Protein AF-A0A8S3JN70-F1 (afdb_monomer)

Structure (mmCIF, N/CA/C/O backbone):
data_AF-A0A8S3JN70-F1
#
_entry.id   AF-A0A8S3JN70-F1
#
loop_
_atom_site.group_PDB
_atom_site.id
_atom_site.type_symbol
_atom_site.label_atom_id
_atom_site.label_alt_id
_atom_site.label_comp_id
_atom_site.label_asym_id
_atom_site.label_entity_id
_atom_site.label_seq_id
_atom_site.pdbx_PDB_ins_code
_atom_site.Cartn_x
_atom_site.Cartn_y
_atom_site.Cartn_z
_atom_site.occupancy
_atom_site.B_iso_or_equiv
_atom_site.auth_seq_id
_atom_site.auth_comp_id
_atom_site.auth_asym_id
_atom_site.auth_atom_id
_atom_site.pdbx_PDB_model_num
ATOM 1 N N . GLY A 1 1 ? 29.490 -3.014 -10.082 1.00 57.91 1 GLY A N 1
ATOM 2 C CA . GLY A 1 1 ? 29.250 -2.195 -11.285 1.00 57.91 1 GLY A CA 1
ATOM 3 C C . GLY A 1 1 ? 27.947 -2.643 -11.906 1.00 57.91 1 GLY A C 1
ATOM 4 O O . GLY A 1 1 ? 27.712 -3.839 -11.905 1.00 57.91 1 GLY A O 1
ATOM 5 N N . TYR A 1 2 ? 27.128 -1.709 -12.394 1.00 65.94 2 TYR A N 1
ATOM 6 C CA . TYR A 1 2 ? 25.785 -1.958 -12.945 1.00 65.94 2 TYR A CA 1
ATOM 7 C C . TYR A 1 2 ? 25.822 -2.461 -14.403 1.00 65.94 2 TYR A C 1
ATOM 9 O O . TYR A 1 2 ? 25.281 -1.815 -15.308 1.00 65.94 2 TYR A O 1
ATOM 17 N N . LEU A 1 3 ? 26.587 -3.524 -14.648 1.00 79.31 3 LEU A N 1
ATOM 18 C CA . LEU A 1 3 ? 26.879 -4.077 -15.979 1.00 79.31 3 LEU A CA 1
ATOM 19 C C . LEU A 1 3 ? 26.574 -5.577 -16.066 1.00 79.31 3 LEU A C 1
ATOM 21 O O . LEU A 1 3 ? 26.934 -6.215 -17.052 1.00 79.31 3 LEU A O 1
ATOM 25 N N . THR A 1 4 ? 25.948 -6.152 -15.039 1.00 82.88 4 THR A N 1
ATOM 26 C CA . THR A 1 4 ? 25.490 -7.539 -15.110 1.00 82.88 4 THR A CA 1
ATOM 27 C C . THR A 1 4 ? 24.315 -7.647 -16.082 1.00 82.88 4 THR A C 1
ATOM 29 O O . THR A 1 4 ? 23.626 -6.666 -16.367 1.00 82.88 4 THR A O 1
ATOM 32 N N . GLU A 1 5 ? 24.051 -8.850 -16.586 1.00 79.81 5 GLU A N 1
ATOM 33 C CA . GLU A 1 5 ? 22.862 -9.098 -17.410 1.00 79.81 5 GLU A CA 1
ATOM 34 C C . GLU A 1 5 ? 21.567 -8.743 -16.660 1.00 79.81 5 GLU A C 1
ATOM 36 O O . GLU A 1 5 ? 20.631 -8.219 -17.265 1.00 79.81 5 GLU A O 1
ATOM 41 N N . ALA A 1 6 ? 21.543 -8.930 -15.334 1.00 77.75 6 ALA A N 1
ATOM 42 C CA . ALA A 1 6 ? 20.437 -8.510 -14.478 1.00 77.75 6 ALA A CA 1
ATOM 43 C C . ALA A 1 6 ? 20.231 -6.983 -14.508 1.00 77.75 6 ALA A C 1
ATOM 45 O O . ALA A 1 6 ? 19.111 -6.529 -14.731 1.00 77.75 6 ALA A O 1
ATOM 46 N N . ASP A 1 7 ? 21.302 -6.188 -14.391 1.00 79.88 7 ASP A N 1
ATOM 47 C CA . ASP A 1 7 ? 21.224 -4.718 -14.471 1.00 79.88 7 ASP A CA 1
ATOM 48 C C . ASP A 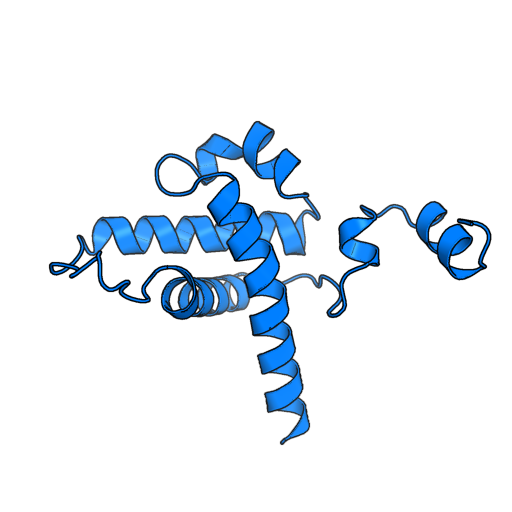1 7 ? 20.722 -4.241 -15.845 1.00 79.88 7 ASP A C 1
ATOM 50 O O . ASP A 1 7 ? 19.962 -3.276 -15.952 1.00 79.88 7 ASP A O 1
ATOM 54 N N . ILE A 1 8 ? 21.147 -4.918 -16.918 1.00 82.62 8 ILE A N 1
ATOM 55 C CA . ILE A 1 8 ? 20.710 -4.615 -18.288 1.00 82.62 8 ILE A CA 1
ATOM 56 C C . ILE A 1 8 ? 19.215 -4.898 -18.445 1.00 82.62 8 ILE A C 1
ATOM 58 O O . ILE A 1 8 ? 18.511 -4.115 -19.084 1.00 82.62 8 ILE A O 1
ATOM 62 N N . ASN A 1 9 ? 18.725 -5.994 -17.865 1.00 81.62 9 ASN A N 1
ATOM 63 C CA . ASN A 1 9 ? 17.310 -6.345 -17.911 1.00 81.62 9 ASN A CA 1
AT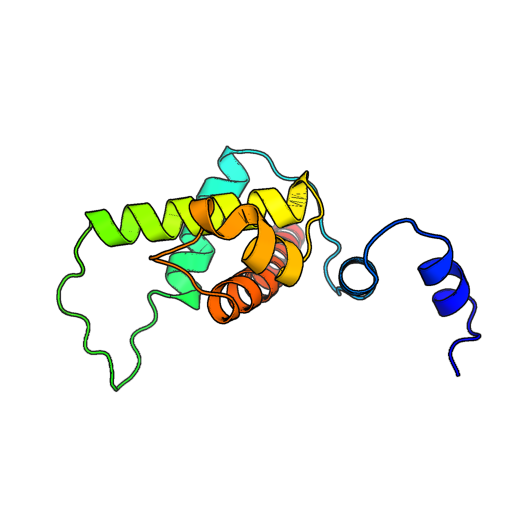OM 64 C C . ASN A 1 9 ? 16.460 -5.352 -17.114 1.00 81.62 9 ASN A C 1
ATOM 66 O O . ASN A 1 9 ? 15.430 -4.921 -17.626 1.00 81.62 9 ASN A O 1
ATOM 70 N N . ILE A 1 10 ? 16.936 -4.897 -15.948 1.00 79.69 10 ILE A N 1
ATOM 71 C CA . ILE A 1 10 ? 16.229 -3.892 -15.140 1.00 79.69 10 ILE A CA 1
ATOM 72 C C . ILE A 1 10 ? 15.988 -2.599 -15.930 1.00 79.69 10 ILE A C 1
ATOM 74 O O . ILE A 1 10 ? 14.893 -2.039 -15.902 1.00 79.69 10 ILE A O 1
ATOM 78 N N . ARG A 1 11 ? 16.985 -2.154 -16.708 1.00 80.31 11 ARG A N 1
ATOM 79 C CA . ARG A 1 11 ? 16.887 -0.943 -17.548 1.00 80.31 11 ARG A CA 1
ATOM 80 C C . ARG A 1 11 ? 15.957 -1.082 -18.752 1.00 80.31 11 ARG A C 1
ATOM 82 O O . ARG A 1 11 ? 15.539 -0.070 -19.303 1.00 80.31 11 ARG A O 1
ATOM 89 N N . LYS A 1 12 ? 15.708 -2.308 -19.219 1.00 84.69 12 LYS A N 1
ATOM 90 C CA . LYS A 1 12 ? 14.855 -2.575 -20.389 1.00 84.69 12 LYS A CA 1
ATOM 91 C C . LYS A 1 12 ? 13.378 -2.681 -20.024 1.00 84.69 12 LYS A C 1
ATOM 93 O O . LYS A 1 12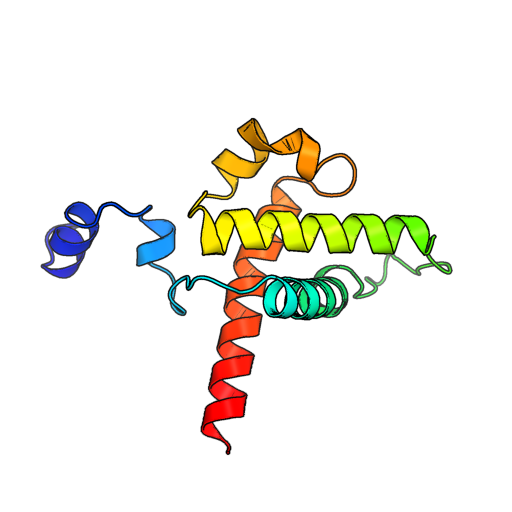 ? 12.535 -2.542 -20.905 1.00 84.69 12 LYS A O 1
ATOM 98 N N . ILE A 1 13 ? 13.075 -2.974 -18.763 1.00 81.50 13 ILE A N 1
ATOM 99 C CA . ILE A 1 13 ? 11.710 -3.150 -18.280 1.00 81.50 13 ILE A CA 1
ATOM 100 C C . ILE A 1 13 ? 11.142 -1.778 -17.909 1.00 81.50 13 ILE A C 1
ATOM 102 O O . ILE A 1 13 ? 11.710 -1.065 -17.086 1.00 81.50 13 ILE A O 1
ATOM 106 N N . ASP A 1 14 ? 9.990 -1.437 -18.486 1.00 84.25 14 ASP A N 1
ATOM 107 C CA . ASP A 1 14 ? 9.247 -0.206 -18.195 1.00 84.25 14 ASP A CA 1
ATOM 108 C C . ASP A 1 14 ? 8.463 -0.328 -16.874 1.00 84.25 14 ASP A C 1
ATOM 110 O O . ASP A 1 14 ? 7.234 -0.337 -16.834 1.00 84.25 14 ASP A O 1
ATOM 114 N N . LYS A 1 15 ? 9.195 -0.543 -15.775 1.00 83.12 15 LYS A N 1
ATOM 115 C CA . LYS A 1 15 ? 8.671 -0.575 -14.404 1.00 83.12 15 LYS A CA 1
ATOM 116 C C . LYS A 1 15 ? 9.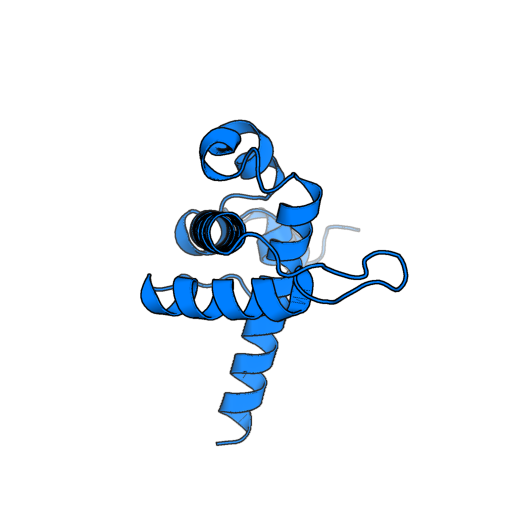639 0.137 -13.462 1.00 83.12 15 LYS A C 1
ATOM 118 O O . LYS A 1 15 ? 10.852 0.039 -13.662 1.00 83.12 15 LYS A O 1
ATOM 123 N N . PRO A 1 16 ? 9.153 0.781 -12.389 1.00 85.75 16 PRO A N 1
ATOM 124 C CA . PRO A 1 16 ? 10.035 1.392 -11.402 1.00 85.75 16 PRO A CA 1
ATOM 125 C C . PRO A 1 16 ? 11.027 0.377 -10.823 1.00 85.75 16 PRO A C 1
ATOM 127 O O . PRO A 1 16 ? 10.646 -0.735 -10.460 1.00 85.75 16 PRO A O 1
ATOM 130 N N . GLU A 1 17 ? 12.297 0.759 -10.685 1.00 85.31 17 GLU A N 1
ATOM 131 C CA . GLU A 1 17 ? 13.368 -0.143 -10.23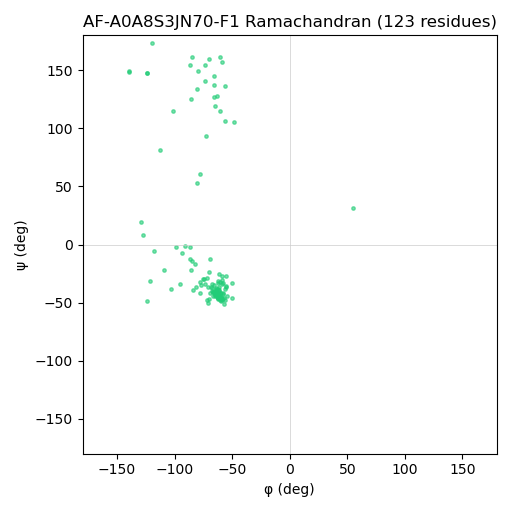2 1.00 85.31 17 GLU A CA 1
ATOM 132 C C . GLU A 1 17 ? 13.053 -0.794 -8.871 1.00 85.31 17 GLU A C 1
ATOM 134 O O . GLU A 1 17 ? 13.278 -1.987 -8.690 1.00 85.31 17 GLU A O 1
ATOM 139 N N . ARG A 1 18 ? 12.412 -0.071 -7.939 1.00 89.75 18 ARG A N 1
ATOM 140 C CA . ARG A 1 18 ? 11.990 -0.632 -6.637 1.00 89.75 18 ARG A CA 1
ATOM 141 C C . ARG A 1 18 ? 11.012 -1.797 -6.755 1.00 89.75 18 ARG A C 1
ATOM 143 O O . ARG A 1 18 ? 11.024 -2.678 -5.904 1.00 89.75 18 ARG A O 1
ATOM 150 N N . PHE A 1 19 ? 10.162 -1.799 -7.779 1.00 88.25 19 PHE A N 1
ATOM 151 C CA . PHE A 1 19 ? 9.229 -2.897 -8.027 1.00 88.25 19 PHE A CA 1
ATOM 152 C C . PHE A 1 19 ? 9.976 -4.116 -8.567 1.00 88.25 19 PHE A C 1
ATOM 154 O O . 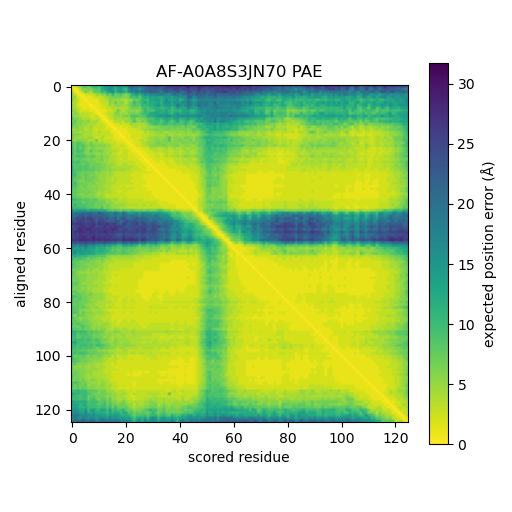PHE A 1 19 ? 9.611 -5.245 -8.253 1.00 88.25 19 PHE A O 1
ATOM 161 N N . GLN A 1 20 ? 11.031 -3.879 -9.350 1.00 86.00 20 GLN A N 1
ATOM 162 C CA . GLN A 1 20 ? 11.875 -4.922 -9.930 1.00 86.00 20 GLN A CA 1
ATOM 163 C C . GLN A 1 20 ? 12.826 -5.552 -8.900 1.00 86.00 20 GLN A C 1
ATOM 165 O O . GLN A 1 20 ? 13.152 -6.728 -9.012 1.00 86.00 20 GLN A O 1
ATOM 170 N N . LEU A 1 21 ? 13.248 -4.786 -7.887 1.00 86.88 21 LEU A N 1
ATOM 171 C CA . LEU A 1 21 ? 14.152 -5.232 -6.817 1.00 86.88 21 LEU A CA 1
ATOM 172 C C . LEU A 1 21 ? 13.446 -5.910 -5.630 1.00 86.88 21 LEU A C 1
ATOM 174 O O . LEU A 1 21 ? 14.106 -6.316 -4.674 1.00 86.88 21 LEU A O 1
ATOM 178 N N . ARG A 1 22 ? 12.115 -5.997 -5.649 1.00 89.56 22 ARG A N 1
ATOM 179 C CA . ARG A 1 22 ? 11.317 -6.564 -4.557 1.00 89.56 22 ARG A CA 1
ATOM 180 C C . ARG A 1 22 ? 11.447 -8.091 -4.518 1.00 89.56 22 ARG A C 1
ATOM 182 O O . ARG A 1 22 ? 11.450 -8.720 -5.574 1.00 89.56 22 ARG A O 1
ATOM 189 N N . HIS A 1 23 ? 11.517 -8.695 -3.326 1.00 87.12 23 HIS A N 1
ATOM 190 C CA . HIS A 1 23 ? 11.618 -10.157 -3.200 1.00 87.12 23 HIS A CA 1
ATOM 191 C C . HIS A 1 23 ? 10.316 -10.836 -3.621 1.00 87.12 23 HIS A C 1
ATOM 193 O O . HIS A 1 23 ? 10.348 -11.846 -4.322 1.00 87.12 23 HIS A O 1
ATOM 199 N N . ILE A 1 24 ? 9.176 -10.261 -3.223 1.00 89.06 24 ILE A N 1
ATOM 200 C CA . ILE A 1 24 ? 7.857 -10.692 -3.697 1.00 89.06 24 ILE A CA 1
ATOM 201 C C . ILE A 1 24 ? 7.366 -9.709 -4.773 1.00 89.06 24 ILE A C 1
ATOM 203 O O . ILE A 1 24 ? 7.115 -8.539 -4.467 1.00 89.06 24 ILE A O 1
ATOM 207 N N . PRO A 1 25 ? 7.207 -10.140 -6.039 1.00 88.06 25 PRO A N 1
ATOM 208 C CA . PRO A 1 25 ? 6.919 -9.244 -7.164 1.00 88.06 25 PRO A CA 1
ATOM 209 C C . PRO A 1 25 ? 5.546 -8.611 -7.003 1.00 88.06 25 PRO A C 1
ATO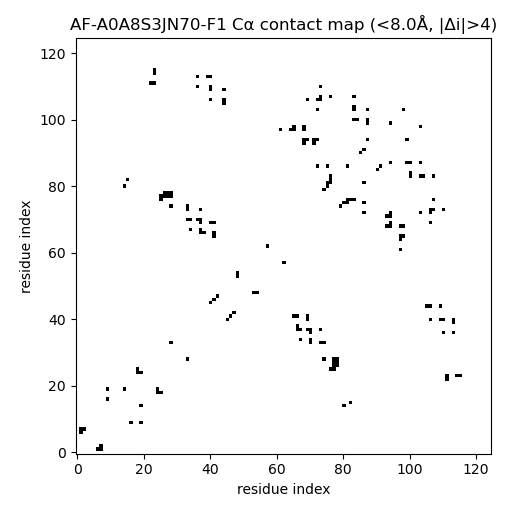M 211 O O . PRO A 1 25 ? 4.631 -9.325 -6.633 1.00 88.06 25 PRO A O 1
ATOM 214 N N . VAL A 1 26 ? 5.357 -7.315 -7.266 1.00 89.56 26 VAL A N 1
ATOM 215 C CA . VAL A 1 26 ? 4.025 -6.669 -7.191 1.00 89.56 26 VAL A CA 1
ATOM 216 C C . VAL A 1 26 ? 3.078 -7.288 -8.220 1.00 89.56 26 VAL A C 1
ATOM 218 O O . VAL A 1 26 ? 3.430 -7.376 -9.395 1.00 89.56 26 VAL A O 1
ATOM 221 N N . ALA A 1 27 ? 1.904 -7.726 -7.771 1.00 89.62 27 ALA A N 1
ATOM 222 C CA . ALA A 1 27 ? 0.876 -8.345 -8.602 1.00 89.62 27 ALA A CA 1
ATOM 223 C C . ALA A 1 27 ? -0.431 -7.567 -8.458 1.00 89.62 27 ALA A C 1
ATOM 225 O O . ALA A 1 27 ? -0.706 -7.053 -7.375 1.00 89.62 27 ALA A O 1
ATOM 226 N N . GLU A 1 28 ? -1.224 -7.509 -9.522 1.00 94.19 28 GLU A N 1
ATOM 227 C CA . GLU A 1 28 ? -2.564 -6.919 -9.483 1.00 94.19 28 GLU A CA 1
ATOM 228 C C . GLU A 1 28 ? -3.452 -7.639 -8.457 1.00 94.19 28 GLU A C 1
ATOM 230 O O . GLU A 1 28 ? -3.184 -8.781 -8.070 1.00 94.19 28 GLU A O 1
ATOM 235 N N . ALA A 1 29 ? -4.480 -6.946 -7.979 1.00 94.50 29 ALA A N 1
ATOM 236 C CA . ALA A 1 29 ? -5.367 -7.409 -6.918 1.00 94.50 29 ALA A CA 1
ATOM 237 C C . ALA A 1 29 ? -6.814 -7.039 -7.215 1.00 94.50 29 ALA A C 1
ATOM 239 O O . ALA A 1 29 ? -7.090 -5.985 -7.802 1.00 94.50 29 ALA A O 1
ATOM 240 N N . LYS A 1 30 ? -7.742 -7.866 -6.741 1.00 96.19 30 LYS A N 1
ATOM 241 C CA . LYS A 1 30 ? -9.173 -7.545 -6.785 1.00 96.19 30 LYS A CA 1
ATOM 242 C C . LYS A 1 30 ? -9.592 -6.699 -5.582 1.00 96.19 30 LYS A C 1
ATOM 244 O O . LYS A 1 30 ? -8.916 -6.645 -4.563 1.00 96.19 30 LYS A O 1
ATOM 249 N N . GLU A 1 31 ? -10.742 -6.042 -5.700 1.00 95.19 31 GLU A N 1
ATOM 250 C CA . GLU A 1 31 ? -11.282 -5.148 -4.667 1.00 95.19 31 GLU A CA 1
ATOM 251 C C . GLU A 1 31 ? -11.524 -5.817 -3.304 1.00 95.19 31 GLU A C 1
ATOM 253 O O . GLU A 1 31 ? -11.378 -5.151 -2.277 1.00 95.19 31 GLU A O 1
ATOM 258 N N . ASP A 1 32 ? -11.916 -7.092 -3.302 1.00 96.06 32 ASP A N 1
ATOM 259 C CA . ASP A 1 32 ? -12.133 -7.929 -2.118 1.00 96.06 32 ASP A CA 1
ATOM 260 C C . ASP A 1 32 ? -10.808 -8.306 -1.446 1.00 96.06 32 ASP A C 1
ATOM 262 O O . ASP A 1 32 ? -10.646 -8.080 -0.250 1.00 96.06 32 ASP A O 1
ATOM 266 N N . GLU A 1 33 ? -9.829 -8.757 -2.232 1.00 95.12 33 GLU A N 1
ATOM 267 C CA . GLU A 1 33 ? -8.465 -9.033 -1.759 1.00 95.12 33 GLU A CA 1
ATOM 268 C C . GLU A 1 33 ? -7.833 -7.788 -1.115 1.00 95.12 33 GLU A C 1
ATOM 270 O O . GLU A 1 33 ? -7.302 -7.850 -0.009 1.00 95.12 33 GLU A O 1
ATOM 275 N N . LEU A 1 34 ? -7.959 -6.623 -1.761 1.00 96.94 34 LEU A N 1
ATOM 276 C CA . LEU A 1 34 ? -7.445 -5.358 -1.231 1.00 96.94 34 LEU A CA 1
ATOM 277 C C . LEU A 1 34 ? -8.108 -4.943 0.090 1.00 96.94 34 LEU A C 1
ATOM 279 O O . LEU A 1 34 ? -7.466 -4.298 0.919 1.00 96.94 34 LEU A O 1
ATOM 283 N N . GLU A 1 35 ? -9.389 -5.261 0.278 1.00 97.12 35 GLU A N 1
ATOM 284 C CA . GLU A 1 35 ? -10.113 -4.973 1.519 1.00 97.12 35 GLU A CA 1
ATOM 285 C C . GLU A 1 35 ? -9.611 -5.868 2.662 1.00 97.12 35 GLU A C 1
ATOM 287 O O . GLU A 1 35 ? -9.300 -5.371 3.748 1.00 97.12 35 GLU A O 1
ATOM 292 N N . GLU A 1 36 ? -9.472 -7.170 2.402 1.00 95.94 36 GLU A N 1
ATOM 293 C CA . GLU A 1 36 ? -8.961 -8.149 3.368 1.00 95.94 36 GLU A CA 1
ATOM 294 C C . GLU A 1 36 ? -7.512 -7.844 3.774 1.00 95.94 36 GLU A C 1
ATOM 296 O O . GLU A 1 36 ? -7.177 -7.814 4.963 1.00 95.94 36 GLU A O 1
ATOM 301 N N . GLU A 1 37 ? -6.650 -7.538 2.804 1.00 95.56 37 GLU A N 1
ATOM 302 C CA . GLU A 1 37 ? -5.259 -7.180 3.070 1.00 95.56 37 GLU A CA 1
ATOM 303 C C . GLU A 1 37 ? -5.139 -5.842 3.804 1.00 95.56 37 GLU A C 1
ATOM 305 O O . GLU A 1 37 ? -4.307 -5.707 4.703 1.00 95.56 37 GLU A O 1
ATOM 310 N N . ALA A 1 38 ? -5.981 -4.852 3.493 1.00 97.00 38 ALA A N 1
ATOM 311 C CA . ALA A 1 38 ? -5.979 -3.584 4.219 1.00 97.00 38 ALA A CA 1
ATOM 312 C C . ALA A 1 38 ? -6.318 -3.772 5.706 1.00 97.00 38 ALA A C 1
ATOM 314 O O . ALA A 1 38 ? -5.681 -3.149 6.562 1.00 97.00 38 ALA A O 1
ATOM 315 N N . GLU A 1 39 ? -7.270 -4.654 6.024 1.00 95.62 39 GLU A N 1
ATOM 316 C CA . GLU A 1 39 ? -7.583 -5.053 7.399 1.00 95.62 39 GLU A CA 1
ATOM 317 C C . GLU A 1 39 ? -6.378 -5.733 8.067 1.00 95.62 39 GLU A C 1
ATOM 319 O O . GLU A 1 39 ? -5.993 -5.369 9.183 1.00 95.62 39 GLU A O 1
ATOM 324 N N . TRP A 1 40 ? -5.736 -6.681 7.378 1.00 95.00 40 TRP A N 1
ATOM 325 C CA . TRP A 1 40 ? -4.567 -7.395 7.898 1.00 95.00 40 TRP A CA 1
ATOM 326 C C . TRP A 1 40 ? -3.394 -6.450 8.192 1.00 95.00 40 TRP A C 1
ATOM 328 O O . TRP A 1 40 ? -2.799 -6.493 9.276 1.00 95.00 40 TRP A O 1
ATOM 338 N N . ILE A 1 41 ? -3.098 -5.535 7.264 1.00 95.62 41 ILE A N 1
ATOM 339 C CA . ILE A 1 41 ? -2.045 -4.525 7.417 1.00 95.62 41 ILE A CA 1
ATOM 340 C C . ILE A 1 41 ? -2.386 -3.561 8.552 1.00 95.62 41 ILE A C 1
ATOM 342 O O . ILE A 1 41 ? -1.515 -3.262 9.370 1.00 95.62 41 ILE A O 1
ATOM 346 N N . TYR A 1 42 ? -3.629 -3.085 8.649 1.00 94.81 42 TYR A N 1
ATOM 347 C CA . TYR A 1 42 ? -4.047 -2.209 9.743 1.00 94.81 42 TYR A CA 1
ATOM 348 C C . TYR A 1 42 ? -3.800 -2.865 11.109 1.00 94.81 42 TYR A C 1
ATOM 350 O O . TYR A 1 42 ? -3.104 -2.300 11.961 1.00 94.81 42 TYR A O 1
ATOM 358 N N . ASN A 1 43 ? -4.272 -4.100 11.280 1.00 91.88 43 ASN A N 1
ATOM 359 C CA . ASN A 1 43 ? -4.136 -4.845 12.529 1.00 91.88 43 ASN A CA 1
ATOM 360 C C . ASN A 1 43 ? -2.669 -5.152 12.876 1.00 91.88 43 ASN A C 1
ATOM 362 O O . ASN A 1 43 ? -2.263 -5.068 14.037 1.00 91.88 43 ASN A O 1
ATOM 366 N N . GLY A 1 44 ? -1.843 -5.474 11.881 1.00 91.12 44 GLY A N 1
ATOM 367 C CA . GLY A 1 44 ? -0.443 -5.819 12.108 1.00 91.12 44 GLY A CA 1
ATOM 368 C C . GLY A 1 44 ? 0.500 -4.621 12.276 1.00 91.12 44 GLY A C 1
ATOM 369 O O . GLY A 1 44 ? 1.448 -4.698 13.070 1.00 91.12 44 GLY A O 1
ATOM 370 N N . ALA A 1 45 ? 0.262 -3.536 11.536 1.00 91.31 45 ALA A N 1
ATOM 371 C CA . ALA A 1 45 ? 1.208 -2.433 11.346 1.00 91.31 45 ALA A CA 1
ATOM 372 C C . ALA A 1 45 ? 0.813 -1.127 12.053 1.00 91.31 45 ALA A C 1
ATOM 374 O O . ALA A 1 45 ? 1.687 -0.284 12.298 1.00 91.31 45 ALA A O 1
ATOM 375 N N . PHE A 1 46 ? -0.476 -0.949 12.359 1.00 88.00 46 PHE A N 1
ATOM 376 C CA . PHE A 1 46 ? -1.031 0.295 12.905 1.00 88.00 46 PHE A CA 1
ATOM 377 C C . PHE A 1 46 ? -1.720 0.103 14.259 1.00 88.00 46 PHE A C 1
ATOM 379 O O . PHE A 1 46 ? -1.632 0.993 15.097 1.00 88.00 46 PHE A O 1
ATOM 386 N N . LEU A 1 47 ? -2.325 -1.063 14.510 1.00 83.56 47 LEU A N 1
ATOM 387 C CA . LEU A 1 47 ? -3.023 -1.342 15.770 1.00 83.56 47 LEU A CA 1
ATOM 388 C C . LEU A 1 47 ? -2.093 -1.791 16.911 1.00 83.56 47 LEU A C 1
ATOM 390 O O . LEU A 1 47 ? -2.495 -1.767 18.071 1.00 83.56 47 LEU A O 1
ATOM 394 N N . LYS A 1 48 ? -0.849 -2.215 16.629 1.00 68.50 48 LYS A N 1
ATOM 395 C CA . LYS A 1 48 ? 0.053 -2.726 17.676 1.00 68.50 48 LYS A CA 1
ATOM 396 C C . LYS A 1 48 ? 0.335 -1.650 18.740 1.00 68.50 48 LYS A C 1
ATOM 398 O O . LYS A 1 48 ? 1.012 -0.666 18.425 1.00 68.50 48 LYS A O 1
ATOM 403 N N . PRO A 1 49 ? -0.098 -1.850 20.001 1.00 56.88 49 PRO A N 1
ATOM 404 C CA . PRO A 1 49 ? 0.132 -0.879 21.057 1.00 56.88 49 PRO A CA 1
ATOM 405 C C . PRO A 1 49 ? 1.632 -0.784 21.333 1.00 56.88 49 PRO A C 1
ATOM 407 O O . PRO A 1 49 ? 2.313 -1.784 21.571 1.00 56.88 49 PRO A O 1
ATOM 410 N N . THR A 1 50 ? 2.162 0.432 21.287 1.00 59.69 50 THR A N 1
ATOM 411 C CA . THR A 1 50 ? 3.503 0.709 21.809 1.00 59.69 50 THR A CA 1
ATOM 412 C C . THR A 1 50 ? 3.384 1.022 23.299 1.00 59.69 50 THR A C 1
ATOM 414 O O . THR A 1 50 ? 2.334 1.463 23.752 1.00 59.69 50 THR A O 1
ATOM 417 N N . ILE A 1 51 ? 4.444 0.810 24.089 1.00 58.12 51 ILE A N 1
ATOM 418 C CA . ILE A 1 51 ? 4.424 1.062 25.549 1.00 58.12 51 ILE A CA 1
ATOM 419 C C . ILE A 1 51 ? 3.991 2.510 25.875 1.00 58.12 51 ILE A C 1
ATOM 421 O O . ILE A 1 51 ? 3.410 2.760 26.927 1.00 58.12 51 ILE A O 1
ATOM 425 N N . SER A 1 52 ? 4.221 3.456 24.958 1.00 60.59 52 SER A N 1
ATOM 426 C CA . SER A 1 52 ? 3.784 4.853 25.065 1.00 60.59 52 SER A CA 1
ATOM 427 C C . SER A 1 52 ? 2.359 5.127 24.558 1.00 60.59 52 SER A C 1
ATOM 429 O O . SER A 1 52 ? 1.831 6.201 24.828 1.00 60.59 52 SER A O 1
ATOM 431 N N . HIS A 1 53 ? 1.732 4.189 23.844 1.00 52.47 53 HIS A N 1
ATOM 432 C CA . HIS A 1 53 ? 0.345 4.249 23.374 1.00 52.47 53 HIS A CA 1
ATOM 433 C C . HIS A 1 53 ? -0.495 3.186 24.084 1.00 52.47 53 HIS A C 1
ATOM 435 O O . HIS A 1 53 ? -0.787 2.115 23.553 1.00 52.47 53 HIS A O 1
ATOM 441 N N . GLN A 1 54 ? -0.919 3.513 25.302 1.00 52.19 54 GLN A N 1
ATOM 442 C CA . GLN A 1 54 ? -2.062 2.860 25.929 1.00 52.19 54 GLN A CA 1
ATOM 443 C C . GLN A 1 54 ? -3.312 3.374 25.204 1.00 52.19 54 GLN A C 1
ATOM 445 O O . GLN A 1 54 ? -3.781 4.466 25.508 1.00 52.19 54 GLN A O 1
ATOM 450 N N . MET A 1 55 ? -3.780 2.663 24.175 1.00 51.78 55 MET A N 1
ATOM 451 C CA . MET A 1 55 ? -4.944 3.092 23.395 1.00 51.78 55 MET A CA 1
ATOM 452 C C . MET A 1 55 ? -6.204 3.093 24.284 1.00 51.78 55 MET A C 1
ATOM 454 O O . MET A 1 55 ? -6.589 2.031 24.778 1.00 51.78 55 MET A O 1
ATOM 458 N N . PRO A 1 56 ? -6.872 4.246 24.488 1.00 54.91 56 PRO A N 1
ATOM 459 C CA . PRO A 1 56 ? -8.298 4.258 24.815 1.00 54.91 56 PRO A CA 1
ATOM 460 C C . PRO A 1 56 ? -9.060 3.598 23.654 1.00 54.91 56 PRO A C 1
ATOM 462 O O . PRO A 1 56 ? -8.503 3.513 22.562 1.00 54.91 56 PRO A O 1
ATOM 465 N N . GLU A 1 57 ? -10.307 3.149 23.843 1.00 60.41 57 GLU A N 1
ATOM 466 C CA . GLU A 1 57 ? -11.144 2.707 22.713 1.00 60.41 57 GLU A CA 1
ATOM 467 C C . GLU A 1 57 ? -11.096 3.763 21.593 1.00 60.41 57 GLU A C 1
ATOM 469 O O . GLU A 1 57 ? -11.640 4.859 21.737 1.00 60.41 57 GLU A O 1
ATOM 474 N N . GLU A 1 58 ? -10.368 3.469 20.513 1.00 64.81 58 GLU A N 1
ATOM 475 C CA . GLU A 1 58 ? -10.209 4.403 19.408 1.00 64.81 58 GLU A CA 1
ATOM 476 C C . GLU A 1 58 ? -11.559 4.623 18.724 1.00 64.81 58 GLU A C 1
ATOM 478 O O . GLU A 1 58 ? -12.379 3.709 18.604 1.00 64.81 58 GLU A O 1
ATOM 483 N N . ASP A 1 59 ? -11.784 5.851 18.256 1.00 72.12 59 ASP A N 1
ATOM 484 C CA . ASP A 1 59 ? -12.973 6.216 17.497 1.00 72.12 59 ASP A CA 1
ATOM 485 C C . ASP A 1 59 ? -13.102 5.298 16.270 1.00 72.12 59 ASP A C 1
ATOM 487 O O . ASP A 1 59 ? -12.351 5.412 15.296 1.00 72.12 59 ASP A O 1
ATOM 491 N N . LYS A 1 60 ? -14.062 4.364 16.315 1.00 75.19 60 LYS A N 1
ATOM 492 C CA . LYS A 1 60 ? -14.317 3.377 15.254 1.00 75.19 60 LYS A CA 1
ATOM 493 C C . LYS A 1 60 ? -14.421 4.031 13.876 1.00 75.19 60 LYS A C 1
ATOM 495 O O . LYS A 1 60 ? -14.008 3.425 12.887 1.00 75.19 60 LYS A O 1
ATOM 500 N N . ALA A 1 61 ? -14.936 5.261 13.799 1.00 79.69 61 ALA A N 1
ATOM 501 C CA . ALA A 1 61 ? -15.033 5.998 12.545 1.00 79.69 61 ALA A CA 1
ATOM 502 C C . ALA A 1 61 ? -13.649 6.296 11.948 1.00 79.69 61 ALA A C 1
ATOM 504 O O . ALA A 1 61 ? -13.448 6.108 10.747 1.00 79.69 61 ALA A O 1
ATOM 505 N N . LYS A 1 62 ? -12.677 6.690 12.779 1.00 81.88 62 LYS A N 1
ATOM 506 C CA . LYS A 1 62 ? -11.294 6.941 12.358 1.00 81.88 62 LYS A CA 1
ATOM 507 C C . LYS A 1 62 ? -10.628 5.661 11.853 1.00 81.88 62 LYS A C 1
ATOM 509 O O . LYS A 1 62 ? -9.992 5.681 10.803 1.00 81.88 62 LYS A O 1
ATOM 514 N N . ASN A 1 63 ? -10.858 4.535 12.525 1.00 86.88 63 ASN A N 1
ATOM 515 C CA . ASN A 1 63 ? -10.289 3.241 12.130 1.00 86.88 63 ASN A CA 1
ATOM 516 C C . ASN A 1 63 ? -10.812 2.790 10.760 1.00 86.88 63 ASN A C 1
ATOM 518 O O . ASN A 1 63 ? -10.046 2.307 9.928 1.00 86.88 63 ASN A O 1
ATOM 522 N N . ILE A 1 64 ? -12.102 3.016 10.488 1.00 91.00 64 ILE A N 1
ATOM 523 C CA . ILE A 1 64 ? -12.699 2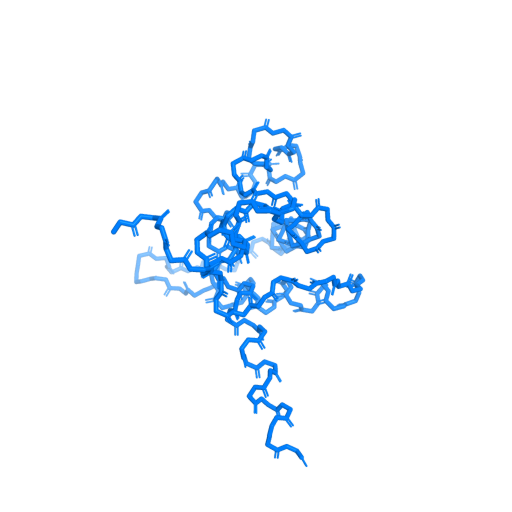.761 9.169 1.00 91.00 64 ILE A CA 1
ATOM 524 C C . ILE A 1 64 ? -12.046 3.641 8.091 1.00 91.00 64 ILE A C 1
ATOM 526 O O . ILE A 1 64 ? -11.718 3.140 7.015 1.00 91.00 64 ILE A O 1
ATOM 530 N N . GLN A 1 65 ? -11.810 4.931 8.366 1.00 93.62 65 GLN A N 1
ATOM 531 C CA . GLN A 1 65 ? -11.151 5.820 7.399 1.00 93.62 65 GLN A CA 1
ATOM 532 C C . GLN A 1 65 ? -9.706 5.399 7.117 1.00 93.62 65 GLN A C 1
ATOM 534 O O . GLN A 1 65 ? -9.308 5.347 5.954 1.00 93.62 65 GLN A O 1
ATOM 539 N N . VAL A 1 66 ? -8.932 5.047 8.148 1.00 94.38 66 VAL A N 1
ATOM 540 C CA . VAL A 1 66 ? -7.547 4.580 7.979 1.00 94.38 66 VAL A CA 1
ATOM 541 C C . VAL A 1 66 ? -7.504 3.331 7.096 1.00 94.38 66 VAL A C 1
ATOM 543 O O . VAL A 1 66 ? -6.746 3.303 6.127 1.00 94.38 66 VAL A O 1
ATOM 546 N N . LYS A 1 67 ? -8.358 2.334 7.359 1.00 95.75 67 LYS A N 1
ATOM 547 C CA . LYS A 1 67 ? -8.421 1.096 6.562 1.00 95.75 67 LYS A CA 1
ATOM 548 C C . LYS A 1 67 ? -8.767 1.349 5.098 1.00 95.75 67 LYS A C 1
ATOM 550 O O . LYS A 1 67 ? -8.053 0.883 4.212 1.00 95.75 67 LYS A O 1
ATOM 555 N N . LYS A 1 68 ? -9.773 2.189 4.833 1.00 97.00 68 LYS A N 1
ATOM 556 C CA . LYS A 1 68 ? -10.127 2.605 3.466 1.00 97.00 68 LYS A CA 1
ATOM 557 C C . LYS A 1 68 ? -8.937 3.228 2.726 1.00 97.00 68 LYS A C 1
ATOM 559 O O . LYS A 1 68 ? -8.752 3.015 1.531 1.00 97.00 68 LYS A O 1
ATOM 564 N N . LYS A 1 69 ? -8.114 4.002 3.430 1.00 97.81 69 LYS A N 1
ATOM 565 C CA . LYS A 1 69 ? -6.951 4.677 2.844 1.00 97.81 69 LYS A CA 1
ATOM 566 C C . LYS A 1 69 ? -5.759 3.749 2.640 1.00 97.81 69 LYS A C 1
ATOM 568 O O . LYS A 1 69 ? -5.047 3.915 1.652 1.00 97.81 69 LYS A O 1
ATOM 573 N N . ILE A 1 70 ? -5.582 2.749 3.507 1.00 98.19 70 ILE A N 1
ATOM 574 C CA . ILE A 1 70 ? -4.636 1.647 3.276 1.00 98.19 70 ILE A CA 1
ATOM 575 C C . ILE A 1 70 ? -5.018 0.917 1.986 1.00 98.19 70 ILE A C 1
ATOM 577 O O . ILE A 1 70 ? -4.175 0.777 1.104 1.00 98.19 70 ILE A O 1
ATOM 581 N N . LYS A 1 71 ? -6.296 0.555 1.825 1.00 98.12 71 LYS A N 1
ATOM 582 C CA . LYS A 1 71 ? -6.808 -0.055 0.593 1.00 98.12 71 LYS A CA 1
ATOM 583 C C . LYS A 1 71 ? -6.537 0.802 -0.647 1.00 98.12 71 LYS A C 1
ATOM 585 O O . LYS A 1 71 ? -6.011 0.297 -1.633 1.00 98.12 71 LYS A O 1
ATOM 590 N N . ASN A 1 72 ? -6.832 2.104 -0.599 1.00 97.94 72 ASN A N 1
ATOM 591 C CA . ASN A 1 72 ? -6.538 3.009 -1.718 1.00 97.94 72 ASN A CA 1
ATOM 592 C C . ASN A 1 72 ? -5.040 3.012 -2.074 1.00 97.94 72 ASN A C 1
ATOM 594 O O . ASN A 1 72 ? -4.686 2.990 -3.251 1.00 97.94 72 ASN A O 1
ATOM 598 N N . ALA A 1 73 ? -4.159 3.033 -1.067 1.00 98.25 73 ALA A N 1
ATOM 599 C CA . ALA A 1 73 ? -2.717 2.969 -1.280 1.00 98.25 73 ALA A CA 1
ATOM 600 C C . ALA A 1 73 ? -2.285 1.639 -1.918 1.00 98.25 73 ALA A C 1
ATOM 602 O O . ALA A 1 73 ? -1.481 1.657 -2.849 1.00 98.25 73 ALA A O 1
ATOM 603 N N . LEU A 1 74 ? -2.841 0.508 -1.469 1.00 98.06 74 LEU A N 1
ATOM 604 C CA . LEU A 1 74 ? -2.590 -0.802 -2.076 1.00 98.06 74 LEU A CA 1
ATOM 605 C C . LEU A 1 74 ? -3.052 -0.842 -3.534 1.00 98.06 74 LEU A C 1
ATOM 607 O O . LEU A 1 74 ? -2.294 -1.295 -4.384 1.00 98.06 74 LEU A O 1
ATOM 611 N N . ASN A 1 75 ? -4.231 -0.299 -3.851 1.00 98.12 75 ASN A N 1
ATOM 612 C CA . ASN A 1 75 ? -4.716 -0.217 -5.230 1.00 98.12 75 ASN A CA 1
ATOM 613 C C . ASN A 1 75 ? -3.754 0.588 -6.124 1.00 98.12 75 ASN A C 1
ATOM 615 O O . ASN A 1 75 ? -3.388 0.136 -7.208 1.00 98.12 75 ASN A O 1
ATOM 619 N N . TYR A 1 76 ? -3.271 1.739 -5.641 1.00 98.00 76 TYR A N 1
ATOM 620 C CA . TYR A 1 76 ? -2.281 2.534 -6.374 1.00 98.00 76 TYR A CA 1
ATOM 621 C C . TYR A 1 76 ? -0.971 1.787 -6.613 1.00 98.00 76 TYR A C 1
ATOM 623 O O . TYR A 1 76 ? -0.378 1.908 -7.682 1.00 98.00 76 TYR A O 1
ATOM 631 N N . ILE A 1 77 ? -0.513 1.018 -5.628 1.00 96.75 77 ILE A N 1
ATOM 632 C CA . ILE A 1 77 ? 0.715 0.233 -5.737 1.00 96.75 77 ILE A CA 1
ATOM 633 C C . ILE A 1 77 ? 0.524 -0.946 -6.697 1.00 96.75 77 ILE A C 1
ATOM 635 O O . ILE A 1 77 ? 1.351 -1.153 -7.581 1.00 96.75 77 ILE A O 1
ATOM 639 N N . ARG A 1 78 ? -0.539 -1.731 -6.515 1.00 95.75 78 ARG A N 1
ATOM 640 C CA . ARG A 1 78 ? -0.713 -3.041 -7.156 1.00 95.75 78 ARG A CA 1
ATOM 641 C C . ARG A 1 78 ? -1.299 -2.949 -8.560 1.00 95.75 78 ARG A C 1
ATOM 643 O O . ARG A 1 78 ? -0.834 -3.665 -9.441 1.00 95.75 78 ARG A O 1
ATOM 650 N N . ASN A 1 79 ? -2.261 -2.053 -8.766 1.00 96.31 79 ASN A N 1
ATOM 651 C CA . ASN A 1 79 ? -3.021 -1.963 -10.013 1.00 96.31 79 ASN A CA 1
ATOM 652 C C . ASN A 1 79 ? -2.553 -0.793 -10.890 1.00 96.31 79 ASN A C 1
ATOM 654 O O . ASN A 1 79 ? -2.408 -0.957 -12.096 1.00 96.31 79 ASN A O 1
ATOM 658 N N . ASP A 1 80 ? -2.214 0.356 -10.292 1.00 95.44 80 ASP A N 1
ATOM 659 C CA . ASP A 1 80 ? -1.714 1.520 -11.046 1.00 95.44 80 ASP A CA 1
ATOM 660 C C . ASP A 1 80 ? -0.175 1.585 -11.130 1.00 95.44 80 ASP A C 1
ATOM 662 O O . ASP A 1 80 ? 0.381 2.420 -11.845 1.00 95.44 80 ASP A O 1
ATOM 666 N N . SER A 1 81 ? 0.538 0.709 -10.409 1.00 94.56 81 SER A N 1
ATOM 667 C CA . SER A 1 81 ? 2.010 0.683 -10.336 1.00 94.56 81 SER A CA 1
ATOM 668 C C . SER A 1 81 ? 2.654 2.014 -9.905 1.00 94.56 81 SER A C 1
ATOM 670 O O . SER A 1 81 ? 3.770 2.344 -10.313 1.00 94.56 81 SER A O 1
ATOM 672 N N . PHE A 1 82 ? 1.975 2.796 -9.061 1.00 96.25 82 PHE A N 1
ATOM 673 C CA . PHE A 1 82 ? 2.515 4.047 -8.530 1.00 96.25 82 PHE A CA 1
ATOM 674 C C . PHE A 1 82 ? 3.468 3.812 -7.354 1.00 96.25 82 PHE A C 1
ATOM 676 O O . PHE A 1 82 ? 3.163 3.096 -6.400 1.00 96.25 82 PHE A O 1
ATOM 683 N N . GLU A 1 83 ? 4.621 4.484 -7.378 1.00 96.12 83 GLU A N 1
ATOM 684 C CA . GLU A 1 83 ? 5.547 4.492 -6.245 1.00 96.12 83 GLU A CA 1
ATOM 685 C C . GLU A 1 83 ? 5.034 5.367 -5.088 1.00 96.12 83 GLU A C 1
ATOM 687 O O . GLU A 1 83 ? 4.331 6.362 -5.285 1.00 96.12 83 GLU A O 1
ATOM 692 N N . VAL A 1 84 ? 5.482 5.060 -3.865 1.00 96.94 84 VAL A N 1
ATOM 693 C CA . VAL A 1 84 ? 5.121 5.804 -2.645 1.00 96.94 84 VAL A CA 1
ATOM 694 C C . VAL A 1 84 ? 5.310 7.326 -2.771 1.00 96.94 84 VAL A C 1
ATOM 696 O O . VAL A 1 84 ? 4.384 8.050 -2.395 1.00 96.94 84 VAL A O 1
ATOM 699 N N . PRO A 1 85 ? 6.429 7.863 -3.310 1.00 97.00 85 PRO A N 1
ATOM 700 C CA . PRO A 1 85 ? 6.559 9.305 -3.503 1.00 97.00 85 PRO A CA 1
ATOM 701 C C . PRO A 1 85 ? 5.472 9.872 -4.420 1.00 97.00 85 PRO A C 1
ATOM 703 O O . PRO A 1 85 ? 4.898 10.912 -4.110 1.00 97.00 85 PRO A O 1
ATOM 706 N N . PHE A 1 86 ? 5.133 9.178 -5.510 1.00 97.31 86 PHE A N 1
ATOM 707 C CA . PHE A 1 86 ? 4.097 9.637 -6.433 1.00 97.31 86 PHE A CA 1
ATOM 708 C C . PHE A 1 86 ? 2.736 9.734 -5.733 1.00 97.31 86 PHE A C 1
ATOM 710 O O . PHE A 1 86 ? 2.064 10.761 -5.820 1.00 97.31 86 PHE A O 1
ATOM 717 N N . ILE A 1 87 ? 2.366 8.709 -4.961 1.00 97.88 87 ILE A N 1
ATOM 718 C CA . ILE A 1 87 ? 1.122 8.699 -4.181 1.00 97.88 87 ILE A CA 1
ATOM 719 C C . ILE A 1 87 ? 1.113 9.859 -3.172 1.00 97.88 87 ILE A C 1
ATOM 721 O O . ILE A 1 87 ? 0.151 10.626 -3.114 1.00 97.88 87 ILE A O 1
ATOM 725 N N . ALA A 1 88 ? 2.202 10.035 -2.419 1.00 96.69 88 ALA A N 1
ATOM 726 C CA . ALA A 1 88 ? 2.311 11.060 -1.381 1.00 96.69 88 ALA A CA 1
ATOM 727 C C . ALA A 1 88 ? 2.205 12.499 -1.919 1.00 96.69 88 ALA A C 1
ATOM 729 O O . ALA A 1 88 ? 1.716 13.377 -1.210 1.00 96.69 88 ALA A O 1
ATOM 730 N N . PHE A 1 89 ? 2.662 12.755 -3.148 1.00 96.31 89 PHE A N 1
ATOM 731 C CA . PHE A 1 89 ? 2.648 14.097 -3.737 1.00 96.31 89 PHE A CA 1
ATOM 732 C C . PHE A 1 89 ? 1.425 14.367 -4.627 1.00 96.31 89 PHE A C 1
ATOM 734 O O . PHE A 1 89 ? 0.928 15.495 -4.622 1.00 96.31 89 PHE A O 1
ATOM 741 N N . TYR A 1 90 ? 0.915 13.359 -5.346 1.00 97.31 90 TYR A N 1
ATOM 742 C CA . TYR A 1 90 ? -0.102 13.529 -6.400 1.00 97.31 90 TYR A CA 1
ATOM 743 C C . TYR A 1 90 ? -1.442 12.822 -6.139 1.00 97.31 90 TYR A C 1
ATOM 745 O O . TYR A 1 90 ? -2.370 12.980 -6.934 1.00 97.31 90 TYR A O 1
ATOM 753 N N . ARG A 1 91 ? -1.548 12.030 -5.064 1.00 97.06 91 ARG A N 1
ATOM 754 C CA . ARG A 1 91 ? -2.787 11.356 -4.615 1.00 97.06 91 ARG A CA 1
ATOM 755 C C . ARG A 1 91 ? -3.076 11.601 -3.134 1.00 97.06 91 ARG A C 1
ATOM 757 O O . ARG A 1 91 ? -3.800 10.839 -2.493 1.00 97.06 91 ARG A O 1
ATOM 764 N N . LYS A 1 92 ? -2.478 12.649 -2.564 1.00 93.19 92 LYS A N 1
ATOM 765 C CA . LYS A 1 92 ? -2.512 12.940 -1.126 1.00 93.19 92 LYS A CA 1
ATOM 766 C C . LYS A 1 92 ? -3.927 13.110 -0.583 1.00 93.19 92 LYS A C 1
ATOM 768 O O . LYS A 1 92 ? -4.176 12.758 0.558 1.00 93.19 92 LYS A O 1
ATOM 773 N N . GLU A 1 93 ? -4.865 13.587 -1.391 1.00 94.69 93 GLU A N 1
ATOM 774 C CA . GLU A 1 93 ? -6.276 13.757 -1.042 1.00 94.69 93 GLU A CA 1
ATOM 775 C C . GLU A 1 93 ? -6.976 12.437 -0.686 1.00 94.69 93 GLU A C 1
ATOM 777 O O . GLU A 1 93 ? -7.924 12.432 0.096 1.00 94.69 93 GLU A O 1
ATOM 782 N N . HIS A 1 94 ? -6.483 11.307 -1.200 1.00 94.25 94 HIS A N 1
ATOM 783 C CA . HIS A 1 94 ? -7.012 9.981 -0.886 1.00 94.25 94 HIS A CA 1
ATOM 784 C C . HIS A 1 94 ? -6.324 9.326 0.316 1.00 94.25 94 HIS A C 1
ATOM 786 O O . HIS A 1 94 ? -6.713 8.226 0.699 1.00 94.25 94 HIS A O 1
ATOM 792 N N . ILE A 1 95 ? -5.327 9.989 0.912 1.00 94.69 95 ILE A N 1
ATOM 793 C CA . ILE A 1 95 ? -4.433 9.448 1.947 1.00 94.69 95 ILE A CA 1
ATOM 794 C C . ILE A 1 95 ? -4.460 10.331 3.208 1.00 94.69 95 ILE A C 1
ATOM 796 O O . ILE A 1 95 ? -4.692 9.859 4.320 1.00 94.69 95 ILE A O 1
ATOM 800 N N . GLU A 1 96 ? -4.323 11.644 3.062 1.00 93.19 96 GLU A N 1
ATOM 801 C CA . GLU A 1 96 ? -4.369 12.623 4.148 1.00 93.19 96 GLU A CA 1
ATOM 802 C C . GLU A 1 96 ? -5.813 12.940 4.574 1.00 93.19 96 GLU A C 1
ATOM 804 O O . GLU A 1 96 ? -6.735 12.840 3.763 1.00 93.19 96 GLU A O 1
ATOM 809 N N . PRO A 1 97 ? -6.068 13.280 5.851 1.00 93.62 97 PRO A N 1
ATOM 810 C CA . PRO A 1 97 ? -5.089 13.538 6.914 1.00 93.62 97 PRO A CA 1
ATOM 811 C C . PRO A 1 97 ? -4.589 12.290 7.661 1.00 93.62 97 PRO A C 1
ATOM 813 O O . PRO A 1 97 ? -3.597 12.395 8.375 1.00 93.62 97 PRO A O 1
ATOM 816 N N . ASP A 1 98 ? -5.258 11.146 7.503 1.00 92.62 98 ASP A N 1
ATOM 817 C CA . ASP A 1 98 ? -5.081 9.969 8.368 1.00 92.62 98 ASP A CA 1
ATOM 818 C C . ASP A 1 98 ? -3.756 9.218 8.190 1.00 92.62 98 ASP A C 1
ATOM 820 O O . ASP A 1 98 ? -3.272 8.617 9.145 1.00 92.62 98 ASP A O 1
ATOM 824 N N . LEU A 1 99 ? -3.167 9.256 6.992 1.00 94.50 99 LEU A N 1
ATOM 825 C CA . LEU A 1 99 ? -1.894 8.606 6.679 1.00 94.50 99 LEU A CA 1
ATOM 826 C C . LEU A 1 99 ? -0.890 9.623 6.127 1.00 94.50 99 LEU A C 1
ATOM 828 O O . LEU A 1 99 ? -1.259 10.577 5.435 1.00 94.50 99 LEU A O 1
ATOM 832 N N . LYS A 1 100 ? 0.396 9.408 6.413 1.00 93.62 100 LYS A N 1
ATOM 833 C CA . LYS A 1 100 ? 1.523 10.215 5.924 1.00 93.62 100 LYS A CA 1
ATOM 834 C C . LYS A 1 100 ? 2.488 9.369 5.097 1.00 93.62 100 LYS A C 1
ATOM 836 O O . LYS A 1 100 ? 2.374 8.152 5.009 1.00 93.62 100 LYS A O 1
ATOM 841 N N . ILE A 1 101 ? 3.481 10.014 4.485 1.00 96.25 101 ILE A N 1
ATOM 842 C CA . ILE A 1 101 ? 4.449 9.337 3.605 1.00 96.25 101 ILE A CA 1
ATOM 843 C C . ILE A 1 101 ? 5.177 8.165 4.284 1.00 96.25 101 ILE A C 1
ATOM 845 O O . ILE A 1 101 ? 5.434 7.150 3.641 1.00 96.25 101 ILE A O 1
ATOM 849 N N . LEU A 1 102 ? 5.484 8.269 5.582 1.00 96.56 102 LEU A N 1
ATOM 850 C CA . LEU A 1 102 ? 6.105 7.169 6.327 1.00 96.56 102 LEU A CA 1
ATOM 851 C C . LEU A 1 102 ? 5.154 5.978 6.486 1.00 96.56 102 LEU A C 1
ATOM 853 O O . LEU A 1 102 ? 5.596 4.832 6.434 1.00 96.56 102 LEU A O 1
ATOM 857 N N . ASP A 1 103 ? 3.855 6.239 6.614 1.00 96.62 103 ASP A N 1
ATOM 858 C CA . ASP A 1 103 ? 2.834 5.197 6.672 1.00 96.62 103 ASP A CA 1
ATOM 859 C C . ASP A 1 103 ? 2.658 4.522 5.310 1.00 96.62 103 ASP A C 1
ATOM 861 O O . ASP A 1 103 ? 2.510 3.308 5.251 1.00 96.62 103 ASP A O 1
ATOM 865 N N . LEU A 1 104 ? 2.767 5.268 4.205 1.00 97.88 104 LEU A N 1
ATOM 866 C CA . LEU A 1 104 ? 2.764 4.693 2.854 1.00 97.88 104 LEU A CA 1
ATOM 867 C C . LEU A 1 104 ? 3.955 3.754 2.619 1.00 97.88 104 LEU A C 1
ATOM 869 O O . LEU A 1 104 ? 3.783 2.673 2.060 1.00 97.88 104 LEU A O 1
ATOM 873 N N . TRP A 1 105 ? 5.154 4.119 3.085 1.00 97.62 105 TRP A N 1
ATOM 874 C CA . TRP A 1 105 ? 6.305 3.208 3.053 1.00 97.62 105 TRP A CA 1
ATOM 875 C C . TRP A 1 105 ? 6.088 1.972 3.926 1.00 97.62 105 TRP A C 1
ATOM 877 O O . TRP A 1 105 ? 6.471 0.871 3.531 1.00 97.62 105 TRP A O 1
ATOM 887 N N . ARG A 1 106 ? 5.441 2.131 5.086 1.00 97.12 106 ARG A N 1
ATOM 888 C CA . ARG A 1 106 ? 5.055 0.996 5.929 1.00 97.12 106 ARG A CA 1
ATOM 889 C C . ARG A 1 106 ? 4.064 0.085 5.203 1.00 97.12 106 ARG A C 1
ATOM 891 O O . ARG A 1 106 ? 4.275 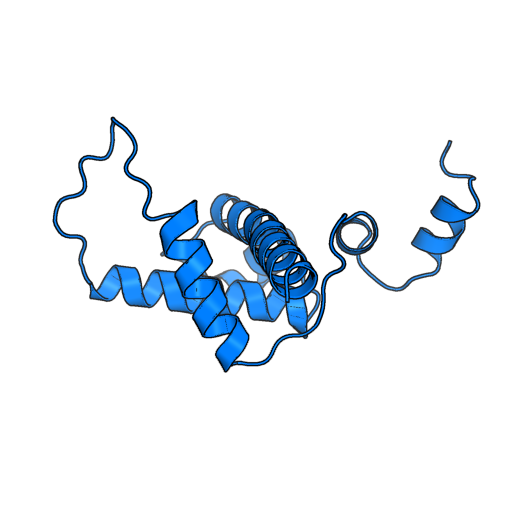-1.120 5.198 1.00 97.12 106 ARG A O 1
ATOM 898 N N . ILE A 1 107 ? 3.041 0.634 4.551 1.00 97.44 107 ILE A N 1
ATOM 899 C CA . ILE A 1 107 ? 2.076 -0.136 3.749 1.00 97.44 107 ILE A CA 1
ATOM 900 C C . ILE A 1 107 ? 2.798 -0.896 2.634 1.00 97.44 107 ILE A C 1
ATOM 902 O O . ILE A 1 107 ? 2.592 -2.095 2.506 1.00 97.44 107 ILE A O 1
ATOM 906 N N . TRP A 1 108 ? 3.715 -0.251 1.904 1.00 96.69 108 TRP A N 1
ATOM 907 C CA . TRP A 1 108 ? 4.547 -0.909 0.887 1.00 96.69 108 TRP A CA 1
ATOM 908 C C . TRP A 1 108 ? 5.324 -2.118 1.438 1.00 96.69 108 TRP A C 1
ATOM 910 O O . TRP A 1 108 ? 5.357 -3.180 0.820 1.00 96.69 108 TRP A O 1
ATOM 920 N N . GLN A 1 109 ? 5.936 -1.988 2.618 1.00 95.94 109 GLN A N 1
ATOM 921 C CA . GLN A 1 109 ? 6.650 -3.098 3.261 1.00 95.94 109 GLN A CA 1
ATOM 922 C C . GLN A 1 109 ? 5.696 -4.222 3.690 1.00 95.94 109 GLN A C 1
ATOM 924 O O . GLN A 1 109 ? 6.000 -5.403 3.535 1.00 95.94 109 GLN A O 1
ATOM 929 N N . TRP A 1 110 ? 4.531 -3.864 4.226 1.00 96.44 110 TRP A N 1
ATOM 930 C CA . TRP A 1 110 ? 3.550 -4.825 4.723 1.00 96.44 110 TRP A CA 1
ATOM 931 C C . TRP A 1 110 ? 2.785 -5.547 3.609 1.00 96.44 110 TRP A C 1
ATOM 933 O O . TRP A 1 110 ? 2.485 -6.723 3.776 1.00 96.44 110 TRP A O 1
ATOM 943 N N . ASP A 1 111 ? 2.588 -4.910 2.456 1.00 96.25 111 ASP A N 1
ATOM 944 C CA . ASP A 1 111 ? 2.132 -5.550 1.214 1.00 96.25 111 ASP A CA 1
ATOM 945 C C . ASP A 1 111 ? 3.098 -6.663 0.755 1.00 96.25 111 ASP A C 1
ATOM 947 O O . ASP A 1 111 ? 2.713 -7.621 0.095 1.00 96.25 111 ASP A O 1
ATOM 951 N N . GLU A 1 112 ? 4.390 -6.576 1.101 1.00 94.38 112 GLU A N 1
ATOM 952 C CA . GLU A 1 112 ? 5.345 -7.634 0.729 1.00 94.38 112 GLU A CA 1
ATOM 953 C C . GLU A 1 112 ? 5.172 -8.816 1.668 1.00 94.38 112 GLU A C 1
ATOM 955 O O . GLU A 1 112 ? 5.149 -9.971 1.250 1.00 94.38 112 GLU A O 1
ATOM 960 N N . LYS A 1 113 ? 5.002 -8.485 2.948 1.00 93.88 113 LYS A N 1
ATOM 961 C CA . LYS A 1 113 ? 4.839 -9.440 4.028 1.00 93.88 113 LYS A CA 1
ATOM 962 C C . LYS A 1 113 ? 3.532 -10.224 3.923 1.00 93.88 113 LYS A C 1
ATOM 964 O O . LYS A 1 113 ? 3.573 -11.433 4.106 1.00 93.88 113 LYS A O 1
ATOM 969 N N . VAL A 1 114 ? 2.403 -9.568 3.634 1.00 90.75 114 VAL A N 1
ATOM 970 C CA . VAL A 1 114 ? 1.098 -10.247 3.517 1.00 90.75 114 VAL A CA 1
ATOM 971 C C . VAL A 1 114 ? 1.122 -11.275 2.388 1.00 90.75 114 VAL A C 1
ATOM 973 O O . VAL A 1 114 ? 0.613 -12.379 2.533 1.00 90.75 114 VAL A O 1
ATOM 976 N N . ARG A 1 115 ? 1.819 -10.960 1.291 1.00 88.25 115 ARG A N 1
ATOM 977 C CA . ARG A 1 115 ? 1.930 -11.865 0.147 1.00 88.25 115 ARG A CA 1
ATOM 978 C C . ARG A 1 115 ? 2.916 -12.994 0.392 1.00 88.25 115 ARG A C 1
ATOM 980 O O . ARG A 1 115 ? 2.660 -14.107 -0.047 1.00 88.25 115 ARG A O 1
ATOM 987 N N . LEU A 1 116 ? 4.003 -12.744 1.122 1.00 89.19 116 LEU A N 1
ATOM 988 C CA . LEU A 1 116 ? 4.873 -13.821 1.594 1.00 89.19 116 LEU A CA 1
ATOM 989 C C . LEU A 1 116 ? 4.091 -14.818 2.468 1.00 89.19 116 LEU A C 1
ATOM 991 O O . LEU A 1 116 ? 4.160 -16.014 2.210 1.00 89.19 116 LEU A O 1
ATOM 995 N N . ASP A 1 117 ? 3.297 -14.325 3.423 1.00 86.31 117 ASP A N 1
ATOM 996 C CA . ASP A 1 117 ? 2.438 -15.147 4.293 1.00 86.31 117 ASP A CA 1
ATOM 997 C C . ASP A 1 117 ? 1.398 -15.946 3.479 1.00 86.31 117 ASP A C 1
ATOM 999 O O . ASP A 1 117 ? 1.213 -17.146 3.679 1.00 86.31 117 ASP A O 1
ATOM 1003 N N . TYR A 1 118 ? 0.786 -15.320 2.469 1.00 83.50 118 TYR A N 1
ATOM 1004 C CA . TYR A 1 118 ? -0.123 -15.995 1.539 1.00 83.50 118 TYR A CA 1
ATOM 1005 C C . TYR A 1 118 ? 0.552 -17.142 0.762 1.00 83.50 118 TYR A C 1
ATOM 1007 O O . TYR A 1 118 ? 0.006 -18.240 0.666 1.00 83.50 118 TYR A O 1
ATOM 1015 N N . TYR A 1 119 ? 1.762 -16.937 0.231 1.00 81.12 119 TYR A N 1
ATOM 1016 C CA . TYR A 1 119 ? 2.485 -18.009 -0.464 1.00 81.12 119 TYR A CA 1
ATOM 1017 C C . TYR A 1 119 ? 2.950 -19.121 0.481 1.00 81.12 119 TYR A C 1
ATOM 1019 O O . TYR A 1 119 ? 2.904 -20.291 0.101 1.00 81.12 119 TYR A O 1
ATOM 1027 N N . GLU A 1 120 ? 3.370 -18.786 1.702 1.00 81.31 120 GLU A N 1
ATOM 1028 C CA . GLU A 1 120 ? 3.742 -19.778 2.716 1.00 81.31 120 GLU A CA 1
ATOM 1029 C C . GLU A 1 120 ? 2.539 -20.632 3.134 1.00 81.31 120 GLU A C 1
ATOM 1031 O O . GLU A 1 120 ? 2.658 -21.853 3.223 1.00 81.31 120 GLU A O 1
ATOM 1036 N N . THR A 1 121 ? 1.365 -20.025 3.324 1.00 77.25 121 THR A N 1
ATOM 1037 C CA . THR A 1 121 ? 0.137 -20.768 3.650 1.00 77.25 121 THR A CA 1
ATOM 1038 C C . THR A 1 121 ? -0.337 -21.659 2.503 1.00 77.25 121 THR A C 1
ATOM 1040 O O . THR A 1 121 ? -0.707 -22.806 2.753 1.00 77.25 121 THR A O 1
ATOM 1043 N N . LEU A 1 122 ? -0.270 -21.197 1.249 1.00 74.94 122 LEU A N 1
ATOM 1044 C CA . LEU A 1 122 ? -0.588 -22.027 0.081 1.00 74.94 122 LEU A CA 1
ATOM 1045 C C . LEU A 1 122 ? 0.390 -23.190 -0.115 1.00 74.94 122 LEU A C 1
ATOM 1047 O O . LEU A 1 122 ? -0.027 -24.259 -0.544 1.00 74.94 122 LEU A O 1
ATOM 1051 N N . ALA A 1 123 ? 1.676 -23.006 0.193 1.00 70.75 123 ALA A N 1
ATOM 1052 C CA . ALA A 1 123 ? 2.685 -24.060 0.070 1.00 70.75 123 ALA A CA 1
ATOM 1053 C C . ALA A 1 123 ? 2.517 -25.202 1.093 1.00 70.75 123 ALA A C 1
ATOM 1055 O O . ALA A 1 123 ? 3.171 -26.238 0.965 1.00 70.75 123 ALA A O 1
ATOM 1056 N N . LEU A 1 124 ? 1.675 -25.011 2.114 1.00 69.38 124 LEU A N 1
ATOM 1057 C CA . LEU A 1 124 ? 1.391 -25.987 3.168 1.00 69.38 124 LEU A CA 1
ATOM 1058 C C . LEU A 1 124 ? 0.084 -26.777 2.950 1.00 69.38 124 LEU A C 1
ATOM 1060 O O . LEU A 1 124 ? -0.220 -27.649 3.768 1.00 69.38 124 LEU A O 1
ATOM 1064 N N . LEU A 1 125 ? -0.673 -26.482 1.885 1.00 60.22 125 LEU A N 1
ATOM 1065 C CA . LEU A 1 125 ? -1.902 -27.183 1.479 1.00 60.22 125 LEU A CA 1
ATOM 1066 C C . LEU A 1 125 ? -1.632 -28.184 0.348 1.00 60.22 125 LEU A C 1
ATOM 1068 O O . LEU A 1 125 ? -2.259 -29.268 0.387 1.00 60.22 125 LEU A O 1
#

Radius of gyration: 16.41 Å; Cα contacts (8 Å, |Δi|>4): 98; chains: 1; bounding box: 44×41×46 Å

Organism: NCBI:txid392030

Mean predicted aligned error: 6.59 Å

InterPro domains:
  IPR017072 Transcription elongation factor Spt6 [PTHR10145] (1-113)
  IPR023319 Tex-like protein, HTH domain superfamily [G3DSA:1.10.10.650] (25-117)
  IPR028088 Helix-turn-helix DNA-binding domain of Spt6 [PF14641] (28-113)

Nearest PDB structures (foldseek):
  9eh2-assembly1_M  TM=8.829E-01  e=1.044E-09  Homo sapiens
  7opd-assembly1_M  TM=9.537E-01  e=9.239E-09  Homo sapiens
  8oev-assembly1_S  TM=9.039E-01  e=1.155E-08  Homo sapiens
  8of0-assembly1_S  TM=8.896E-01  e=1.692E-07  Homo sapiens
  6gmh-assembly1_M  TM=8.544E-01  e=4.376E-07  Homo sapiens

Foldseek 3Di:
DLPDPLSVVLVVDPAPSVQVPAPAHQAADDLVRLLVLLVVLCVPPPVDADPVPPDDPPDVVLSVLQSQLLSVLSNCCRVVVDDLVCCQPPVVVSRPDSHHSVVSVSSVVSVSVVVVVVVVVVVVD

pLDDT: mean 87.26, std 12.23, range [51.78, 98.25]

Secondary structure (DSSP, 8-state):
---SHHHHHHHHSSS-HHHHT-SS------HHHHHHHHHHHIIIIIS---TT----S--HHHHHHHHHHHHHHHHHHHTS---HHHHHHHSGGGTTTT--HHHHHHHHHHHHHHHHHHHHHHTT-

Sequence (125 aa):
GYLTEADINIRKIDKPERFQLRHIPVAEAKEDELEEEAEWIYNGAFLKPTISHQMPEEDKAKNIQVKKKIKNALNYIRNDSFEVPFIAFYRKEHIEPDLKILDLWRIWQWDEKVRLDYYETLALL

Solvent-accessible surface area (backbone atoms only — not comparable to full-atom values): 7414 Å² total; per-residue (Å²): 126,88,75,45,72,66,48,54,50,57,74,70,46,98,59,62,66,72,56,72,70,39,92,60,67,80,55,69,74,54,77,66,57,39,52,54,50,19,51,52,43,40,56,67,76,68,60,61,72,47,97,88,44,79,78,66,92,67,62,64,68,57,56,53,52,44,34,56,26,45,25,51,52,49,44,38,42,34,68,68,64,46,52,61,69,52,43,54,73,78,43,33,82,65,36,47,89,79,46,52,66,70,51,47,52,48,48,58,55,42,58,42,50,56,49,51,52,52,53,54,56,60,75,74,110